Protein AF-A0A154BVW7-F1 (afdb_monomer_lite)

InterPro domains:
  IPR049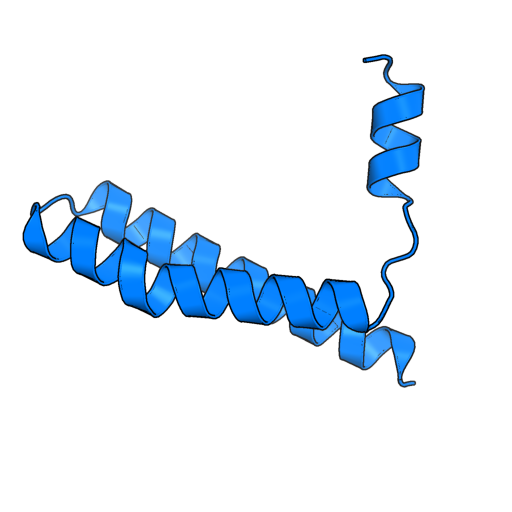971 CLC_0170-like [NF042414] (18-68)
  IPR049971 CLC_0170-like [PF28179] (18-67)

Foldseek 3Di:
DDPVVVVCVVVPDLALVVLVVLLVQLVCLLPPQLVVCVVVVNVVSNVVSNVSSVVSNVVSVVSNVVNVD

Sequence (69 aa):
MSVTEIMELLSAPLDPPVGFMLILVGAYSLYFNVNDAKRKNHRSSERAARIGGWFYIITGAGIIITKSL

Organism: Anaerosporomusa subterranea (NCBI:txid1794912)

pLDDT: mean 90.3, std 10.5, range [62.91, 98.31]

Radius of gyration: 14.71 Å; chains: 1; bounding box: 28×33×38 Å

Secondary structure (DSSP, 8-state):
--HHHHHHHHTS---HHHHHHHHHHHHHIIIIIHHHHHHTT-HHHHHHHHHHHHHHHHHHHHHHHHHH-

Structure (mmCIF, N/CA/C/O backbone):
data_AF-A0A154BVW7-F1
#
_entry.id   AF-A0A154BVW7-F1
#
loop_
_atom_site.group_PDB
_atom_site.id
_atom_site.type_symbol
_atom_site.label_atom_id
_atom_site.label_alt_id
_atom_site.label_comp_id
_atom_site.label_asym_id
_atom_site.label_entity_id
_atom_site.label_seq_id
_atom_site.pdbx_PDB_ins_code
_atom_site.Cartn_x
_atom_site.Cartn_y
_atom_site.Cartn_z
_atom_site.occupancy
_atom_site.B_iso_or_equiv
_atom_site.auth_seq_id
_atom_site.auth_comp_id
_atom_site.auth_asym_id
_atom_site.auth_atom_id
_atom_site.pdbx_PDB_model_num
ATOM 1 N N . MET A 1 1 ? -11.650 22.955 -6.776 1.00 62.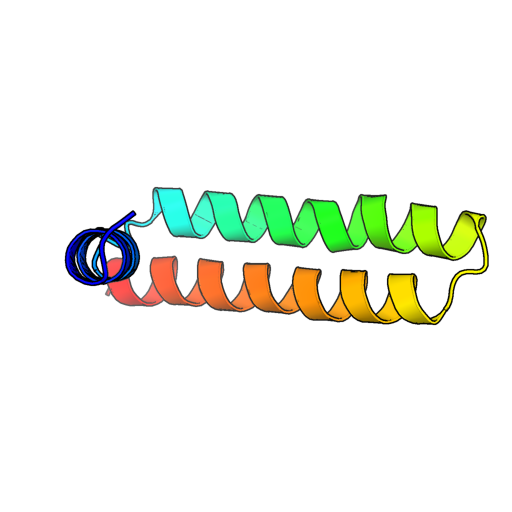91 1 MET A N 1
ATOM 2 C CA . MET A 1 1 ? -11.675 22.360 -5.434 1.00 62.91 1 MET A CA 1
ATOM 3 C C . MET A 1 1 ? -11.050 23.360 -4.472 1.00 62.91 1 MET A C 1
ATOM 5 O O . MET A 1 1 ? -9.909 23.752 -4.697 1.00 62.91 1 MET A O 1
ATOM 9 N N . SER A 1 2 ? -11.818 23.877 -3.517 1.00 88.06 2 SER A N 1
ATOM 10 C CA . SER A 1 2 ? -11.378 24.858 -2.521 1.00 88.06 2 SER A CA 1
ATOM 11 C C . SER A 1 2 ? -10.584 24.184 -1.394 1.00 88.06 2 SER A C 1
ATOM 13 O O . SER A 1 2 ? -10.694 22.978 -1.179 1.00 88.06 2 SER A O 1
ATOM 15 N N . VAL A 1 3 ? -9.771 24.953 -0.662 1.00 82.31 3 VAL A N 1
ATOM 16 C CA . VAL A 1 3 ? -9.013 24.444 0.502 1.00 82.31 3 VAL A CA 1
ATOM 17 C C . VAL A 1 3 ? -9.954 23.823 1.539 1.00 82.31 3 VAL A C 1
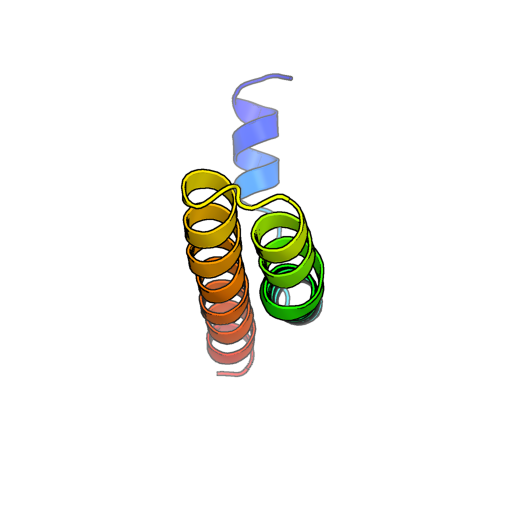ATOM 19 O O . VAL A 1 3 ? -9.629 22.803 2.137 1.00 82.31 3 VAL A O 1
ATOM 22 N N . THR A 1 4 ? -11.143 24.395 1.703 1.00 79.94 4 THR A N 1
ATOM 23 C CA . THR A 1 4 ? -12.194 23.905 2.597 1.00 79.94 4 THR A CA 1
ATOM 24 C C . THR A 1 4 ? -12.689 22.514 2.198 1.00 79.94 4 THR A C 1
ATOM 26 O O . THR A 1 4 ? -12.761 21.643 3.054 1.00 79.94 4 THR A O 1
ATOM 29 N N . GLU A 1 5 ? -12.917 22.260 0.905 1.00 78.88 5 GLU A N 1
ATOM 30 C CA . GLU A 1 5 ? -13.335 20.938 0.398 1.00 78.88 5 GLU A CA 1
ATOM 31 C C . GLU A 1 5 ? -12.249 19.869 0.603 1.00 78.88 5 GLU A C 1
ATOM 33 O O . GLU A 1 5 ? -12.552 18.717 0.902 1.00 78.88 5 GLU A O 1
ATOM 38 N N . ILE A 1 6 ? -10.970 20.244 0.481 1.00 73.31 6 ILE A N 1
ATOM 39 C CA . ILE A 1 6 ? -9.850 19.338 0.776 1.00 73.31 6 ILE A CA 1
ATOM 40 C C . ILE A 1 6 ? -9.842 18.981 2.263 1.00 73.31 6 ILE A C 1
ATOM 42 O O . ILE A 1 6 ? -9.668 17.818 2.613 1.00 73.31 6 ILE A O 1
ATOM 46 N N . MET A 1 7 ? -10.045 19.964 3.141 1.00 71.50 7 MET A N 1
ATOM 47 C CA . MET A 1 7 ? -10.056 19.743 4.588 1.00 71.50 7 MET A CA 1
ATOM 48 C C . MET A 1 7 ? -11.275 18.930 5.038 1.00 71.50 7 MET A C 1
ATOM 50 O O . MET A 1 7 ? -11.136 18.073 5.907 1.00 71.50 7 MET A O 1
ATOM 54 N N . GLU A 1 8 ? -12.444 19.122 4.425 1.00 72.88 8 GLU A N 1
ATOM 55 C CA . GLU A 1 8 ? -13.622 18.274 4.654 1.00 72.88 8 GLU A CA 1
ATOM 56 C C . GLU A 1 8 ? -13.381 16.835 4.191 1.00 72.88 8 GLU A C 1
ATOM 58 O O . GLU A 1 8 ? -13.673 15.894 4.922 1.00 72.88 8 GLU A O 1
ATOM 63 N N . LEU A 1 9 ? -12.762 16.643 3.024 1.00 67.06 9 LEU A N 1
ATOM 64 C CA . LEU A 1 9 ? -12.419 15.310 2.529 1.00 67.06 9 LEU A CA 1
ATOM 65 C C . LEU A 1 9 ? -11.381 14.611 3.424 1.00 67.06 9 LEU A C 1
ATOM 67 O O . LEU A 1 9 ? -11.482 13.411 3.667 1.00 67.06 9 LEU A O 1
ATOM 71 N N . LEU A 1 10 ? -10.396 15.354 3.937 1.00 67.75 10 LEU A N 1
ATOM 72 C CA . LEU A 1 10 ? -9.385 14.841 4.868 1.00 67.75 10 LEU A CA 1
ATOM 73 C C . LEU A 1 10 ? -9.934 14.588 6.279 1.00 67.75 10 LEU A C 1
ATOM 75 O O . LEU A 1 10 ? -9.351 13.799 7.021 1.00 67.75 10 LEU A O 1
ATOM 79 N N . SER A 1 11 ? -11.033 15.246 6.650 1.00 67.88 11 SER A N 1
ATOM 80 C CA . SER A 1 11 ? -11.743 15.038 7.920 1.00 67.88 11 SER A CA 1
ATOM 81 C C . SER A 1 11 ? -12.944 14.097 7.792 1.00 67.88 11 SER A C 1
ATOM 83 O O . SER A 1 11 ? -13.635 13.855 8.785 1.00 67.88 11 SER A O 1
ATOM 85 N N . ALA A 1 12 ? -13.168 13.533 6.599 1.00 67.50 12 ALA A N 1
ATOM 86 C CA . ALA A 1 12 ? -14.198 12.537 6.363 1.00 67.50 12 ALA A CA 1
ATOM 87 C C . ALA A 1 12 ? -14.066 11.379 7.370 1.00 67.50 12 ALA A C 1
ATOM 89 O O . ALA A 1 12 ? -12.948 10.984 7.726 1.00 67.50 12 ALA A O 1
ATOM 90 N N . PRO A 1 13 ? -15.194 10.830 7.854 1.00 68.88 13 PRO A N 1
ATOM 91 C CA . PRO A 1 13 ? -15.178 9.818 8.896 1.00 68.88 13 PRO A CA 1
ATOM 92 C C . PRO A 1 13 ? -14.357 8.599 8.456 1.00 68.88 13 PRO A C 1
ATOM 94 O O . PRO A 1 13 ? -14.664 7.912 7.482 1.00 68.88 13 PRO A O 1
ATOM 97 N N . LEU A 1 14 ? -13.270 8.351 9.190 1.00 79.19 14 LEU A N 1
ATOM 98 C CA . LEU A 1 14 ? -12.417 7.178 9.024 1.00 79.19 14 LEU A CA 1
ATOM 99 C C . LEU A 1 14 ? -13.119 5.960 9.626 1.00 79.19 14 LEU A C 1
ATOM 101 O O . LEU A 1 14 ? -12.783 5.531 10.727 1.00 79.19 14 LEU A O 1
ATOM 105 N N . ASP A 1 15 ? -14.133 5.450 8.938 1.00 87.06 15 ASP A N 1
ATOM 106 C CA . ASP A 1 15 ? -14.918 4.310 9.404 1.00 87.06 15 ASP A CA 1
ATOM 107 C C . ASP A 1 15 ? -14.220 2.972 9.096 1.00 87.06 15 ASP A C 1
ATOM 109 O O . ASP A 1 15 ? -13.431 2.882 8.146 1.00 87.06 15 ASP A O 1
ATOM 113 N N . PRO A 1 16 ? -14.530 1.886 9.835 1.00 89.56 16 PRO A N 1
ATOM 114 C CA . PRO A 1 16 ? -13.958 0.566 9.572 1.00 89.56 16 PRO A CA 1
ATOM 115 C C . PRO A 1 16 ? -14.034 0.106 8.102 1.00 89.56 16 PRO A C 1
ATOM 117 O O . PRO A 1 16 ? -13.036 -0.431 7.616 1.00 89.56 16 PRO A O 1
ATOM 120 N N . PRO A 1 17 ? -15.124 0.351 7.336 1.00 91.56 17 PRO A N 1
ATOM 121 C CA . PRO A 1 17 ? -15.171 0.021 5.910 1.00 91.56 17 PRO A CA 1
ATOM 122 C C . PRO A 1 17 ? -14.083 0.712 5.075 1.00 91.56 17 PRO A C 1
ATOM 124 O O . PRO A 1 17 ? -13.522 0.085 4.176 1.00 91.56 17 PRO A O 1
ATOM 127 N N . VAL A 1 18 ? -13.735 1.966 5.389 1.00 90.69 18 VAL A N 1
ATOM 128 C CA . VAL A 1 18 ? -12.629 2.684 4.732 1.00 90.69 18 VAL A CA 1
ATOM 129 C C . VAL A 1 18 ? -11.306 1.990 5.045 1.00 90.69 18 VAL A C 1
ATOM 131 O O . VAL A 1 18 ? -10.499 1.756 4.146 1.00 90.69 18 VAL A O 1
ATOM 134 N N . GLY A 1 19 ? -11.112 1.582 6.301 1.00 93.25 19 GLY A N 1
ATOM 135 C CA . GLY A 1 19 ? -9.949 0.800 6.709 1.00 93.25 19 GLY A CA 1
ATOM 136 C C . GLY A 1 19 ? -9.808 -0.508 5.921 1.00 93.25 19 GLY A C 1
ATOM 137 O O . GLY A 1 19 ? -8.732 -0.801 5.395 1.00 93.25 19 GLY A O 1
ATOM 138 N N . PHE A 1 20 ? -10.905 -1.253 5.746 1.00 95.06 20 PHE A N 1
ATOM 139 C CA . PHE A 1 20 ? -10.922 -2.461 4.915 1.00 95.06 20 PHE A CA 1
ATOM 140 C C . PHE A 1 20 ? -10.587 -2.170 3.448 1.00 95.06 20 PHE A C 1
ATOM 142 O O . PHE A 1 20 ? -9.783 -2.893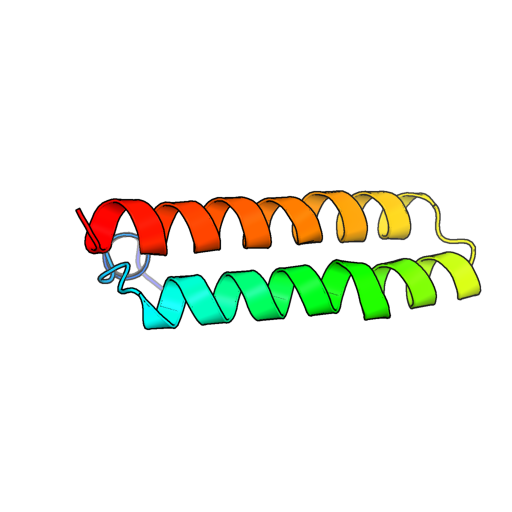 2.858 1.00 95.06 20 PHE A O 1
ATOM 149 N N . MET A 1 21 ? -11.144 -1.105 2.860 1.00 95.56 21 MET A N 1
ATOM 150 C CA . MET A 1 21 ? -10.810 -0.711 1.486 1.00 95.56 21 MET A CA 1
ATOM 151 C C . MET A 1 21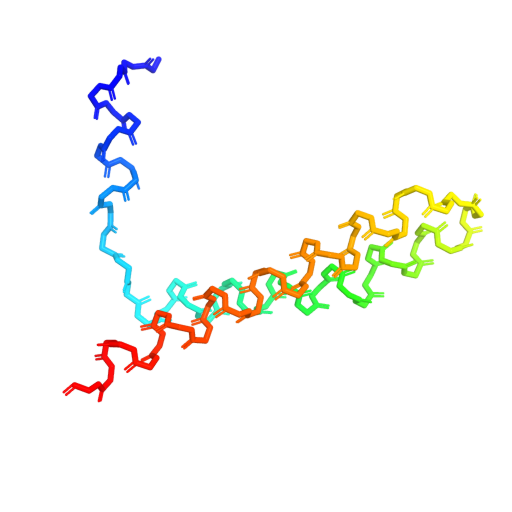 ? -9.317 -0.415 1.324 1.00 95.56 21 MET A C 1
ATOM 153 O O . MET A 1 21 ? -8.709 -0.882 0.362 1.00 95.56 21 MET A O 1
ATOM 157 N N . LEU A 1 22 ? -8.697 0.296 2.270 1.00 95.94 22 LEU A N 1
ATOM 158 C CA . LEU A 1 22 ? -7.261 0.583 2.222 1.00 95.94 22 LEU A CA 1
ATOM 159 C C . LEU A 1 22 ? -6.422 -0.698 2.306 1.00 95.94 22 LEU A C 1
ATOM 161 O O . LEU A 1 22 ? -5.479 -0.859 1.534 1.00 95.94 22 LEU A O 1
ATOM 165 N N . ILE A 1 23 ? -6.798 -1.657 3.157 1.00 97.75 23 ILE A N 1
ATOM 166 C CA . ILE A 1 23 ? -6.119 -2.962 3.215 1.00 97.75 23 ILE A CA 1
ATOM 167 C C . ILE A 1 23 ? -6.209 -3.684 1.863 1.00 97.75 23 ILE A C 1
ATOM 169 O O . ILE A 1 23 ? -5.198 -4.197 1.380 1.00 97.75 23 ILE A O 1
ATOM 173 N N . LEU A 1 24 ? -7.382 -3.687 1.220 1.00 98.00 24 LEU A N 1
ATOM 174 C CA . LEU A 1 24 ? -7.569 -4.308 -0.096 1.00 98.00 24 LEU A CA 1
ATOM 175 C C . LEU A 1 24 ? -6.738 -3.620 -1.187 1.00 98.00 24 LEU A C 1
ATOM 177 O O . LEU A 1 24 ? -6.085 -4.301 -1.977 1.00 98.00 24 LEU A O 1
ATOM 181 N N . VAL A 1 25 ? -6.702 -2.284 -1.209 1.00 97.56 25 VAL A N 1
ATOM 182 C CA . VAL A 1 25 ? -5.864 -1.506 -2.140 1.00 97.56 25 VAL A CA 1
ATOM 183 C C . VAL A 1 25 ? -4.381 -1.800 -1.913 1.00 97.56 25 VAL A C 1
ATOM 185 O O . VAL A 1 25 ? -3.622 -1.996 -2.866 1.00 97.56 25 VAL A O 1
ATOM 188 N N . GLY A 1 26 ? -3.958 -1.882 -0.653 1.00 98.06 26 GLY A N 1
ATOM 189 C CA . GLY A 1 26 ? -2.589 -2.220 -0.297 1.00 98.06 26 GLY A CA 1
ATOM 190 C C . GLY A 1 26 ? -2.198 -3.628 -0.747 1.00 98.06 26 GLY A C 1
ATOM 191 O O . GLY A 1 26 ? -1.169 -3.801 -1.406 1.00 98.06 26 GLY A O 1
ATOM 192 N N . ALA A 1 27 ? -3.057 -4.619 -0.491 1.00 98.31 27 ALA A N 1
ATOM 193 C CA . ALA A 1 27 ? -2.880 -5.994 -0.954 1.00 98.31 27 ALA A CA 1
ATOM 194 C C . ALA A 1 27 ? -2.831 -6.082 -2.489 1.00 98.31 27 ALA A C 1
ATOM 196 O O . ALA A 1 27 ? -1.947 -6.740 -3.042 1.00 98.31 27 ALA A O 1
ATOM 197 N N . TYR A 1 28 ? -3.716 -5.357 -3.183 1.00 98.19 28 TYR A N 1
ATOM 198 C CA . TYR A 1 28 ? -3.702 -5.250 -4.640 1.00 98.19 28 TYR A CA 1
ATOM 199 C C . TYR A 1 28 ? -2.365 -4.693 -5.145 1.00 98.19 28 TYR A C 1
ATOM 201 O O . TYR A 1 28 ? -1.768 -5.266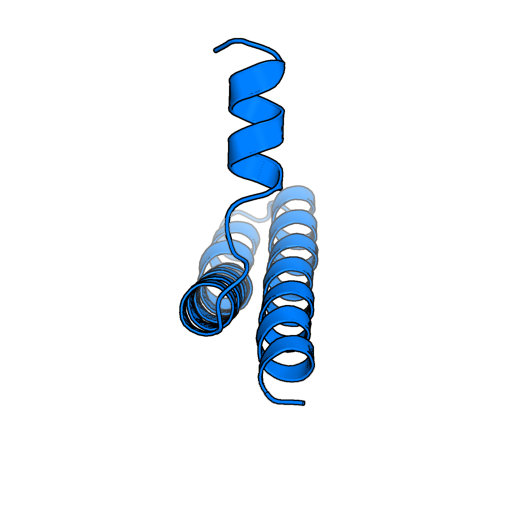 -6.054 1.00 98.19 28 TYR A O 1
ATOM 209 N N . SER A 1 29 ? -1.847 -3.619 -4.541 1.00 97.62 29 SER A N 1
ATOM 210 C CA . SER A 1 29 ? -0.564 -3.037 -4.950 1.00 97.62 29 SER A CA 1
ATOM 211 C C . SER A 1 29 ? 0.602 -4.010 -4.746 1.00 97.62 29 SER A C 1
ATOM 213 O O . SER A 1 29 ? 1.437 -4.181 -5.638 1.00 97.62 29 SER A O 1
ATOM 215 N N . LEU A 1 30 ? 0.645 -4.698 -3.601 1.00 97.62 30 LEU A N 1
ATOM 216 C CA . LEU A 1 30 ? 1.687 -5.686 -3.309 1.00 97.62 30 LEU A CA 1
ATOM 217 C C . LEU A 1 30 ? 1.641 -6.896 -4.246 1.00 97.62 30 LEU A C 1
ATOM 219 O O . LEU A 1 30 ? 2.694 -7.448 -4.564 1.00 97.62 30 LEU A O 1
ATOM 223 N N . TYR A 1 31 ? 0.451 -7.306 -4.685 1.00 97.62 31 TYR A N 1
ATOM 224 C CA . TYR A 1 31 ? 0.295 -8.467 -5.552 1.00 97.62 31 TYR A CA 1
ATOM 225 C C . TYR A 1 31 ? 0.401 -8.111 -7.037 1.00 97.62 31 TYR A C 1
ATOM 227 O O . TYR A 1 31 ? 1.225 -8.678 -7.748 1.00 97.62 31 TYR A O 1
ATOM 235 N N . PHE A 1 32 ? -0.401 -7.173 -7.532 1.00 97.88 32 PHE A N 1
ATOM 236 C CA . PHE A 1 32 ? -0.469 -6.858 -8.958 1.00 97.88 32 PHE A CA 1
ATOM 237 C C . PHE A 1 32 ? 0.589 -5.836 -9.373 1.00 97.88 32 PHE A C 1
ATOM 239 O O . PHE A 1 32 ? 1.372 -6.119 -10.279 1.00 97.88 32 PHE A O 1
ATOM 246 N N . ASN A 1 33 ? 0.684 -4.689 -8.694 1.00 97.44 33 ASN A N 1
ATOM 247 C CA . ASN A 1 33 ? 1.563 -3.597 -9.139 1.00 97.44 33 ASN A CA 1
ATOM 248 C C . ASN A 1 33 ? 3.049 -3.946 -8.991 1.00 97.44 33 ASN A C 1
ATOM 250 O O . ASN A 1 33 ? 3.844 -3.670 -9.888 1.00 97.44 33 ASN A O 1
ATOM 254 N N . VAL A 1 34 ? 3.439 -4.589 -7.885 1.00 97.75 34 VAL A N 1
ATOM 255 C CA . VAL A 1 34 ? 4.819 -5.071 -7.697 1.00 97.75 34 VAL A CA 1
ATOM 256 C C . VAL A 1 34 ? 5.178 -6.109 -8.762 1.00 97.75 34 VAL A C 1
ATOM 258 O O . VAL A 1 34 ? 6.266 -6.044 -9.334 1.00 97.75 34 VAL A O 1
ATOM 261 N N . ASN A 1 35 ? 4.279 -7.052 -9.059 1.00 96.94 35 ASN A N 1
ATOM 262 C CA . ASN A 1 35 ? 4.540 -8.079 -10.067 1.00 96.94 35 ASN A CA 1
ATOM 263 C C . ASN A 1 35 ? 4.587 -7.499 -11.487 1.00 96.94 35 ASN A C 1
ATOM 265 O O . ASN A 1 35 ? 5.449 -7.902 -12.265 1.00 96.94 35 ASN A O 1
ATOM 269 N N . ASP A 1 36 ? 3.726 -6.537 -11.822 1.00 97.12 36 ASP A N 1
ATOM 270 C CA . ASP A 1 36 ? 3.770 -5.831 -13.107 1.00 97.12 36 ASP A CA 1
ATOM 271 C C . ASP A 1 36 ? 5.074 -5.031 -13.267 1.00 97.12 36 ASP A C 1
ATOM 273 O O . ASP A 1 36 ? 5.771 -5.164 -14.275 1.00 97.12 36 ASP A O 1
ATOM 277 N N . ALA A 1 37 ? 5.479 -4.284 -12.235 1.00 96.50 37 ALA A N 1
ATOM 278 C CA . ALA A 1 37 ? 6.734 -3.536 -12.245 1.00 96.50 37 ALA A CA 1
ATOM 279 C C . ALA A 1 37 ? 7.958 -4.454 -12.394 1.00 96.50 37 ALA A C 1
ATOM 281 O O . ALA A 1 37 ? 8.882 -4.132 -13.145 1.00 96.50 37 ALA A O 1
ATOM 282 N N . LYS A 1 38 ? 7.946 -5.622 -11.736 1.00 95.00 38 LYS A N 1
ATOM 283 C CA . LYS A 1 38 ? 8.978 -6.655 -11.902 1.00 95.00 38 LYS A CA 1
ATOM 284 C C . LYS A 1 38 ? 9.019 -7.208 -13.321 1.00 95.00 38 LYS A C 1
ATOM 286 O O . LYS A 1 38 ? 10.102 -7.296 -13.891 1.00 95.00 38 LYS A O 1
ATOM 291 N N . ARG A 1 39 ? 7.862 -7.541 -13.911 1.00 96.69 39 ARG A N 1
ATOM 292 C CA . ARG A 1 39 ? 7.767 -8.031 -15.302 1.00 96.69 39 ARG A CA 1
ATOM 293 C C . ARG A 1 39 ? 8.329 -7.021 -16.302 1.00 96.69 39 ARG A C 1
ATOM 295 O O . ARG A 1 39 ? 8.957 -7.418 -17.274 1.00 96.69 39 ARG A O 1
ATOM 302 N N . LYS A 1 40 ? 8.146 -5.727 -16.034 1.00 96.12 40 LYS A N 1
ATOM 303 C CA . LYS A 1 40 ? 8.673 -4.620 -16.847 1.00 96.12 40 LYS A CA 1
ATOM 304 C C . LYS A 1 40 ? 10.109 -4.216 -16.487 1.00 96.12 40 LYS A C 1
ATOM 306 O O . LYS A 1 40 ? 10.650 -3.309 -17.101 1.00 96.12 40 LYS A O 1
ATOM 311 N N . ASN A 1 41 ? 10.739 -4.867 -15.504 1.00 95.25 41 ASN A N 1
ATOM 312 C CA . ASN A 1 41 ? 12.077 -4.545 -14.992 1.00 95.25 41 ASN A CA 1
ATOM 313 C C . ASN A 1 41 ? 12.225 -3.090 -14.479 1.00 95.25 41 ASN A C 1
ATOM 315 O O . ASN A 1 41 ? 13.311 -2.507 -14.476 1.00 95.25 41 ASN A O 1
ATOM 319 N N . HIS A 1 42 ? 11.126 -2.486 -14.015 1.00 96.25 42 HIS A N 1
ATOM 320 C CA . HIS A 1 42 ? 11.077 -1.112 -13.510 1.00 96.25 42 HIS A CA 1
ATOM 321 C C . HIS A 1 42 ? 11.279 -1.080 -11.986 1.00 96.25 42 HIS A C 1
ATOM 323 O O . HIS A 1 42 ? 10.325 -1.015 -11.208 1.00 96.25 42 HIS A O 1
ATOM 329 N N . ARG A 1 43 ? 12.543 -1.080 -11.536 1.00 94.62 43 ARG A N 1
ATOM 330 C CA . ARG A 1 43 ? 12.905 -1.138 -10.099 1.00 94.62 43 ARG A CA 1
ATOM 331 C C . ARG A 1 43 ? 12.326 -0.001 -9.249 1.00 94.62 43 ARG A C 1
ATOM 333 O O . ARG A 1 43 ? 11.972 -0.225 -8.094 1.00 94.62 43 ARG A O 1
ATOM 340 N N . SER A 1 44 ? 12.248 1.215 -9.796 1.00 96.56 44 SER A N 1
ATOM 341 C CA . SER A 1 44 ? 11.685 2.370 -9.077 1.00 96.56 44 SER A CA 1
ATOM 342 C C . SER A 1 44 ? 10.191 2.169 -8.802 1.00 96.56 44 SER A C 1
ATOM 344 O O . SER A 1 44 ? 9.750 2.241 -7.655 1.00 96.56 44 SER A O 1
ATOM 346 N N . SER A 1 45 ? 9.432 1.797 -9.838 1.00 95.69 45 SER A N 1
ATOM 347 C CA . SER A 1 45 ? 8.003 1.498 -9.730 1.00 95.69 45 SER A CA 1
ATOM 348 C C . SER A 1 45 ? 7.728 0.311 -8.806 1.00 95.69 45 SER A C 1
ATOM 350 O O . SER A 1 45 ? 6.766 0.357 -8.047 1.00 95.69 45 SER A O 1
ATOM 352 N N . GLU A 1 46 ? 8.589 -0.713 -8.797 1.00 97.81 46 GLU A N 1
ATOM 353 C CA . GLU A 1 46 ? 8.462 -1.837 -7.860 1.00 97.81 46 GLU A CA 1
ATOM 354 C C . GLU A 1 46 ? 8.561 -1.365 -6.403 1.00 97.81 46 GLU A C 1
ATOM 356 O O . GLU A 1 46 ? 7.723 -1.719 -5.571 1.00 97.81 46 GLU A O 1
ATOM 361 N N . ARG A 1 47 ? 9.577 -0.551 -6.086 1.00 97.06 47 ARG A N 1
ATOM 362 C CA . ARG A 1 47 ? 9.767 -0.009 -4.733 1.00 97.06 47 ARG A CA 1
ATOM 363 C C . ARG A 1 47 ? 8.595 0.875 -4.324 1.00 97.06 47 ARG A C 1
ATOM 365 O O . ARG A 1 47 ? 8.080 0.699 -3.225 1.00 97.06 47 ARG A O 1
ATOM 372 N N . ALA A 1 48 ? 8.148 1.765 -5.209 1.00 96.50 48 ALA A N 1
ATOM 373 C CA . ALA A 1 48 ? 7.001 2.631 -4.955 1.00 96.50 48 ALA A CA 1
ATOM 374 C C . ALA A 1 48 ? 5.717 1.822 -4.703 1.00 96.50 48 ALA A C 1
ATOM 376 O O . ALA A 1 48 ? 5.038 2.054 -3.706 1.00 96.50 48 ALA A O 1
ATOM 377 N N . ALA A 1 49 ? 5.428 0.817 -5.537 1.00 97.06 49 ALA A N 1
ATOM 378 C CA . ALA A 1 49 ? 4.272 -0.065 -5.367 1.00 97.06 49 ALA A CA 1
ATOM 379 C C . ALA A 1 49 ? 4.327 -0.857 -4.053 1.00 97.06 49 ALA A C 1
ATOM 381 O O . ALA A 1 49 ? 3.298 -1.047 -3.400 1.00 97.06 49 ALA A O 1
ATOM 382 N N . ARG A 1 50 ? 5.525 -1.293 -3.644 1.00 98.00 50 ARG A N 1
ATOM 383 C CA . ARG A 1 50 ? 5.741 -2.022 -2.391 1.00 98.00 50 ARG A CA 1
ATOM 384 C C . ARG A 1 50 ? 5.548 -1.136 -1.164 1.00 98.00 50 ARG A C 1
ATOM 386 O O . ARG A 1 50 ? 4.841 -1.529 -0.243 1.00 98.00 50 ARG A O 1
ATOM 393 N N . ILE A 1 51 ? 6.169 0.043 -1.157 1.00 97.94 51 ILE A N 1
ATOM 394 C CA . ILE A 1 51 ? 6.057 1.008 -0.056 1.00 97.94 51 ILE A CA 1
ATOM 395 C C . ILE A 1 51 ? 4.610 1.492 0.060 1.00 97.94 51 ILE A C 1
ATOM 397 O O . ILE A 1 51 ? 4.037 1.428 1.142 1.00 97.94 51 ILE A O 1
ATOM 401 N N . GLY A 1 52 ? 3.996 1.896 -1.057 1.00 96.94 52 GLY A N 1
ATOM 402 C CA . GLY A 1 52 ? 2.597 2.321 -1.088 1.00 96.94 52 GLY A CA 1
ATOM 403 C C . GLY A 1 52 ? 1.642 1.210 -0.652 1.00 96.94 52 GLY A C 1
ATOM 404 O O . GLY A 1 52 ? 0.731 1.457 0.129 1.00 96.94 52 GLY A O 1
ATOM 405 N N . GLY A 1 53 ? 1.892 -0.032 -1.080 1.00 97.88 53 GLY A N 1
ATOM 406 C CA . GLY A 1 53 ? 1.097 -1.187 -0.669 1.00 97.88 53 GLY A CA 1
ATOM 407 C C . GLY A 1 53 ? 1.089 -1.395 0.847 1.00 97.88 53 GLY A C 1
ATOM 408 O O . GLY A 1 53 ? 0.023 -1.507 1.449 1.00 97.88 53 GLY A O 1
ATOM 409 N N . TRP A 1 54 ? 2.266 -1.376 1.479 1.00 98.25 54 TRP A N 1
ATOM 410 C CA . TRP A 1 54 ? 2.371 -1.483 2.937 1.00 98.25 54 TRP A CA 1
ATOM 411 C C . TRP A 1 54 ? 1.799 -0.276 3.675 1.00 98.25 54 TRP A C 1
ATOM 413 O O . TRP A 1 54 ? 1.157 -0.462 4.706 1.00 98.25 54 TRP A O 1
ATOM 423 N N . PHE A 1 55 ? 1.982 0.935 3.146 1.00 97.94 55 PHE A N 1
ATOM 424 C CA . PHE A 1 55 ? 1.386 2.143 3.711 1.00 97.94 55 PHE A CA 1
ATOM 425 C C . PHE A 1 55 ? -0.137 2.007 3.819 1.00 97.94 55 PHE A C 1
ATOM 427 O O . PHE A 1 55 ? -0.681 2.148 4.910 1.00 97.94 55 PHE A O 1
ATOM 434 N N . TYR A 1 56 ? -0.814 1.621 2.733 1.00 96.75 56 TYR A N 1
ATOM 435 C CA . TYR A 1 56 ? -2.265 1.436 2.745 1.00 96.75 56 TYR A CA 1
ATOM 436 C C . TYR A 1 56 ? -2.730 0.355 3.732 1.00 96.75 56 TYR A C 1
ATOM 438 O O . TYR A 1 56 ? -3.725 0.558 4.426 1.00 96.75 56 TYR A O 1
ATOM 446 N N . ILE A 1 57 ? -1.998 -0.760 3.852 1.00 97.94 57 ILE A N 1
ATOM 447 C CA . ILE A 1 57 ? -2.320 -1.813 4.830 1.00 97.94 57 ILE A CA 1
ATOM 448 C C . ILE A 1 57 ? -2.211 -1.282 6.261 1.00 97.94 57 ILE A C 1
ATOM 450 O O . ILE A 1 57 ? -3.130 -1.481 7.052 1.00 97.94 57 ILE A O 1
ATOM 454 N N . ILE A 1 58 ? -1.112 -0.601 6.596 1.00 97.44 58 ILE A N 1
ATOM 455 C CA . ILE A 1 58 ? -0.871 -0.080 7.949 1.00 97.44 58 ILE A CA 1
ATOM 456 C C . ILE A 1 58 ? -1.919 0.976 8.307 1.00 97.44 58 ILE A C 1
ATOM 458 O O . ILE A 1 58 ? -2.505 0.912 9.386 1.00 97.44 58 ILE A O 1
ATOM 462 N N . THR A 1 59 ? -2.202 1.913 7.400 1.00 95.06 59 THR A N 1
ATOM 463 C CA . THR A 1 59 ? -3.233 2.935 7.611 1.00 95.06 59 THR A CA 1
ATOM 464 C C . THR A 1 59 ? -4.611 2.304 7.782 1.00 95.06 59 THR A C 1
ATOM 466 O O . THR A 1 59 ? -5.328 2.652 8.719 1.00 95.06 59 THR A O 1
ATOM 469 N N . GLY A 1 60 ? -4.975 1.344 6.928 1.00 94.88 60 GLY A N 1
ATOM 470 C CA . GLY A 1 60 ? -6.262 0.663 7.018 1.00 94.88 60 GLY A CA 1
ATOM 471 C C . GLY A 1 60 ? -6.429 -0.133 8.314 1.00 94.88 60 GLY A C 1
ATOM 472 O O . GLY A 1 60 ? -7.466 -0.030 8.969 1.00 94.88 60 GLY A O 1
ATOM 473 N N . ALA A 1 61 ? -5.387 -0.854 8.737 1.00 95.25 61 ALA A N 1
ATOM 474 C CA . ALA A 1 61 ? -5.370 -1.559 10.017 1.00 95.25 61 ALA A CA 1
ATOM 475 C C . ALA A 1 61 ? -5.484 -0.591 11.205 1.00 95.25 61 ALA A C 1
ATOM 477 O O . ALA A 1 61 ? -6.249 -0.853 12.130 1.00 95.25 61 ALA A O 1
ATOM 478 N N . GLY A 1 62 ? -4.782 0.546 11.158 1.00 94.12 62 GLY A N 1
ATOM 479 C CA . GLY A 1 62 ? -4.868 1.592 12.177 1.00 94.12 62 GLY A CA 1
ATOM 480 C C . GLY A 1 62 ? -6.291 2.126 12.344 1.00 94.12 62 GLY A C 1
ATOM 481 O O . GLY A 1 62 ? -6.789 2.181 13.463 1.00 94.12 62 GLY A O 1
ATOM 482 N N . ILE A 1 63 ? -6.979 2.424 11.237 1.00 92.25 63 ILE A N 1
ATOM 483 C CA . ILE A 1 63 ? -8.379 2.881 11.260 1.00 92.25 63 ILE A CA 1
ATOM 484 C C . ILE A 1 63 ? -9.286 1.853 11.941 1.00 92.25 63 ILE A C 1
ATOM 486 O O . ILE A 1 63 ? -10.065 2.211 12.825 1.00 92.25 63 ILE A O 1
ATOM 490 N N . ILE A 1 64 ? -9.174 0.576 11.559 1.00 92.62 64 ILE A N 1
ATOM 491 C CA . ILE A 1 64 ? -10.002 -0.493 12.132 1.00 92.62 64 ILE A CA 1
ATOM 492 C C . ILE A 1 64 ? -9.748 -0.619 13.636 1.00 92.62 64 ILE A C 1
ATOM 494 O O . ILE A 1 64 ? -10.705 -0.667 14.406 1.00 92.62 64 ILE A O 1
ATOM 498 N N . ILE A 1 65 ? -8.483 -0.638 14.063 1.00 92.12 65 ILE A N 1
ATOM 499 C CA . ILE A 1 65 ? -8.116 -0.776 15.478 1.00 92.12 65 ILE A CA 1
ATOM 500 C C . ILE A 1 65 ? -8.645 0.410 16.291 1.00 92.12 65 ILE A C 1
ATOM 502 O O . ILE A 1 65 ? -9.307 0.201 17.301 1.00 92.12 65 ILE A O 1
ATOM 506 N N . THR A 1 66 ? -8.409 1.648 15.848 1.00 89.50 66 THR A N 1
ATOM 507 C CA . THR A 1 66 ? -8.811 2.851 16.595 1.00 89.50 66 THR A CA 1
ATOM 508 C C . THR A 1 66 ? -10.327 3.025 16.690 1.00 89.50 66 THR A C 1
ATOM 510 O O . THR A 1 66 ? -10.797 3.631 17.642 1.00 89.50 66 THR A O 1
ATOM 513 N N . LYS A 1 67 ? -11.102 2.515 15.725 1.00 83.00 67 LYS A N 1
ATOM 514 C CA . LYS A 1 67 ? -12.575 2.585 15.748 1.00 83.00 67 LYS A CA 1
ATOM 515 C C . LYS A 1 67 ? -13.256 1.387 16.409 1.00 83.00 67 LYS A C 1
ATOM 517 O O . LYS A 1 67 ? -14.462 1.441 16.623 1.00 83.00 67 LYS A O 1
ATOM 522 N N . SER A 1 68 ? -12.511 0.315 16.679 1.00 72.50 68 SER A N 1
ATOM 523 C CA . SER A 1 68 ? -13.023 -0.886 17.359 1.00 72.50 68 SER A CA 1
ATOM 524 C C . SER A 1 68 ? -12.710 -0.908 18.863 1.00 72.50 68 SER A C 1
ATOM 526 O O . SER A 1 68 ? -13.153 -1.828 19.548 1.00 72.50 68 SER A O 1
ATOM 528 N N . LEU A 1 69 ? -11.932 0.067 19.349 1.00 64.75 69 LEU A N 1
ATOM 529 C CA . LEU A 1 69 ? -11.629 0.343 20.759 1.00 64.75 69 LEU A CA 1
ATOM 530 C C . LEU A 1 69 ? -12.572 1.421 21.302 1.00 64.75 69 LEU A C 1
ATOM 532 O O . LEU A 1 69 ? -12.946 1.303 22.488 1.00 64.75 69 LEU A O 1
#